Protein AF-A0A388Q3F3-F1 (afdb_monomer_lite)

Structure (mmCIF, N/CA/C/O backbone):
data_AF-A0A388Q3F3-F1
#
_entry.id   AF-A0A388Q3F3-F1
#
loop_
_atom_site.group_PDB
_atom_site.id
_atom_site.type_symbol
_atom_site.label_atom_id
_atom_site.label_alt_id
_atom_site.label_comp_id
_atom_site.label_asym_id
_atom_site.label_entity_id
_atom_site.label_seq_id
_atom_site.pdbx_PDB_ins_code
_atom_site.Cartn_x
_atom_site.Cartn_y
_atom_site.Cartn_z
_atom_site.occupancy
_atom_site.B_iso_or_equiv
_atom_site.auth_seq_id
_atom_site.auth_comp_id
_atom_site.auth_asym_id
_atom_site.auth_atom_id
_atom_site.pdbx_PDB_model_num
ATOM 1 N N . MET A 1 1 ? -25.292 4.909 73.806 1.00 46.09 1 MET A N 1
ATOM 2 C CA . MET A 1 1 ? -26.239 4.605 72.714 1.00 46.09 1 MET A CA 1
ATOM 3 C C . MET A 1 1 ? -25.418 4.242 71.486 1.00 46.09 1 MET A C 1
ATOM 5 O O . MET A 1 1 ? -24.763 5.133 70.959 1.00 46.09 1 MET A O 1
ATOM 9 N N . PRO A 1 2 ? -25.320 2.958 71.107 1.00 48.94 2 PRO A N 1
ATOM 10 C CA . PRO A 1 2 ? -24.508 2.532 69.977 1.00 48.94 2 PRO A CA 1
ATOM 11 C C . PRO A 1 2 ? -25.347 2.644 68.702 1.00 48.94 2 PRO A C 1
ATOM 13 O O . PRO A 1 2 ? -25.884 1.661 68.211 1.00 48.94 2 PRO A O 1
ATOM 16 N N . ASN A 1 3 ? -25.489 3.861 68.183 1.00 54.25 3 ASN A N 1
ATOM 17 C CA . ASN A 1 3 ? -26.138 4.094 66.893 1.00 54.25 3 ASN A CA 1
ATOM 18 C C . ASN A 1 3 ? -25.056 4.180 65.814 1.00 54.25 3 ASN A C 1
ATOM 20 O O . ASN A 1 3 ? -24.908 5.192 65.136 1.00 54.25 3 ASN A O 1
ATOM 24 N N . GLY A 1 4 ? -24.250 3.124 65.709 1.00 57.78 4 GLY A N 1
ATOM 25 C CA . GLY A 1 4 ? -23.440 2.890 64.524 1.00 57.78 4 GLY A CA 1
ATOM 26 C C . GLY A 1 4 ? -24.356 2.288 63.472 1.00 57.78 4 GLY A C 1
ATOM 27 O O . GLY A 1 4 ? -24.426 1.069 63.358 1.00 57.78 4 GLY A O 1
ATOM 28 N N . CYS A 1 5 ? -25.128 3.129 62.782 1.00 56.66 5 CYS A N 1
ATOM 29 C CA . CYS A 1 5 ? -25.813 2.715 61.564 1.00 56.66 5 CYS A CA 1
ATOM 30 C C . CYS A 1 5 ? -24.736 2.344 60.544 1.00 56.66 5 CYS A C 1
ATOM 32 O O . CYS A 1 5 ? -24.250 3.210 59.817 1.00 56.66 5 CYS A O 1
ATOM 34 N N . ASP A 1 6 ? -24.325 1.079 60.527 1.00 61.09 6 ASP A N 1
ATOM 35 C CA . ASP A 1 6 ? -23.440 0.589 59.482 1.00 61.09 6 ASP A CA 1
ATOM 36 C C . ASP A 1 6 ? -24.232 0.607 58.177 1.00 61.09 6 ASP A C 1
ATOM 38 O O . ASP A 1 6 ? -25.293 -0.006 58.039 1.00 61.09 6 ASP A O 1
ATOM 42 N N . SER A 1 7 ? -23.767 1.427 57.245 1.00 74.12 7 SER A N 1
ATOM 43 C CA . SER A 1 7 ? -24.438 1.615 55.968 1.00 74.12 7 SER A CA 1
ATOM 44 C C . SER A 1 7 ? -24.140 0.411 55.083 1.00 74.12 7 SER A C 1
ATOM 46 O O . SER A 1 7 ? -22.980 0.069 54.864 1.00 74.12 7 SER A O 1
ATOM 48 N N . ILE A 1 8 ? -25.180 -0.230 54.553 1.00 75.75 8 ILE A N 1
ATOM 49 C CA . ILE A 1 8 ? -25.019 -1.290 53.556 1.00 75.75 8 ILE A CA 1
ATOM 50 C C . ILE A 1 8 ? -24.973 -0.637 52.175 1.00 75.75 8 ILE A C 1
ATOM 52 O O . ILE A 1 8 ? -25.962 -0.074 51.707 1.00 75.75 8 ILE A O 1
ATOM 56 N N . SER A 1 9 ? -23.819 -0.742 51.519 1.00 67.94 9 SER A N 1
ATOM 57 C CA . SER A 1 9 ? -23.626 -0.328 50.128 1.00 67.94 9 SER A CA 1
ATOM 58 C C . SER A 1 9 ? -23.767 -1.539 49.210 1.00 67.94 9 SER A C 1
ATOM 60 O O . SER A 1 9 ? -22.953 -2.458 49.265 1.00 67.94 9 SER A O 1
ATOM 62 N N . VAL A 1 10 ? -24.788 -1.541 48.351 1.00 76.31 10 VAL A N 1
ATOM 63 C CA . VAL A 1 10 ? -24.971 -2.563 47.308 1.00 76.31 10 VAL A CA 1
ATOM 64 C C . VAL A 1 10 ? -24.495 -1.990 45.976 1.00 76.31 10 VAL A C 1
ATOM 66 O O . VAL A 1 10 ? -25.071 -1.028 45.472 1.00 76.31 10 VAL A O 1
ATOM 69 N N . ILE A 1 11 ? -23.441 -2.578 45.404 1.00 72.50 11 ILE A N 1
ATOM 70 C CA . ILE A 1 11 ? -22.887 -2.187 44.102 1.00 72.50 11 ILE A CA 1
ATOM 71 C C . ILE A 1 11 ? -23.295 -3.235 43.068 1.00 72.50 11 ILE A C 1
ATOM 73 O O . ILE A 1 11 ? -22.849 -4.378 43.127 1.00 72.50 11 ILE A O 1
ATOM 77 N N . ASN A 1 12 ? -24.107 -2.828 42.093 1.00 65.38 12 ASN A N 1
ATOM 78 C CA . ASN A 1 12 ? -24.380 -3.625 40.900 1.00 65.38 12 ASN A CA 1
ATOM 79 C C . ASN A 1 12 ? -23.406 -3.194 39.797 1.00 65.38 12 ASN A C 1
ATOM 81 O O . ASN A 1 12 ? -23.622 -2.184 39.131 1.00 65.38 12 ASN A O 1
ATOM 85 N N . LEU A 1 13 ? -22.308 -3.936 39.646 1.00 65.25 13 LEU A N 1
ATOM 86 C CA . LEU A 1 13 ? -21.263 -3.672 38.658 1.00 65.25 13 LEU A CA 1
ATOM 87 C C . LEU A 1 13 ? -21.451 -4.574 37.434 1.00 65.25 13 LEU A C 1
ATOM 89 O O . LEU A 1 13 ? -21.520 -5.792 37.569 1.00 65.25 13 LEU A O 1
ATOM 93 N N . THR A 1 14 ? -21.479 -3.981 36.242 1.00 64.75 14 THR A N 1
ATOM 94 C CA . THR A 1 14 ? -21.402 -4.713 34.968 1.00 64.75 14 THR A CA 1
ATOM 95 C C . THR A 1 14 ? -20.091 -4.346 34.283 1.00 64.75 14 THR A C 1
ATOM 97 O O . THR A 1 14 ? -19.819 -3.166 34.077 1.00 64.75 14 THR A O 1
ATOM 100 N N . LEU A 1 15 ? -19.271 -5.348 33.959 1.00 60.62 15 LEU A N 1
ATOM 101 C CA . LEU A 1 15 ? -18.006 -5.173 33.245 1.00 60.62 15 LEU A CA 1
ATOM 102 C C . LEU A 1 15 ? -18.169 -5.682 31.814 1.00 60.62 15 LEU A C 1
ATOM 104 O O . LEU A 1 15 ? -18.371 -6.875 31.598 1.00 60.62 15 LEU A O 1
ATOM 108 N N . ASN A 1 16 ? -18.057 -4.776 30.848 1.00 66.88 16 ASN A N 1
ATOM 109 C CA . ASN A 1 16 ? -18.005 -5.126 29.434 1.00 66.88 16 ASN A CA 1
ATOM 110 C 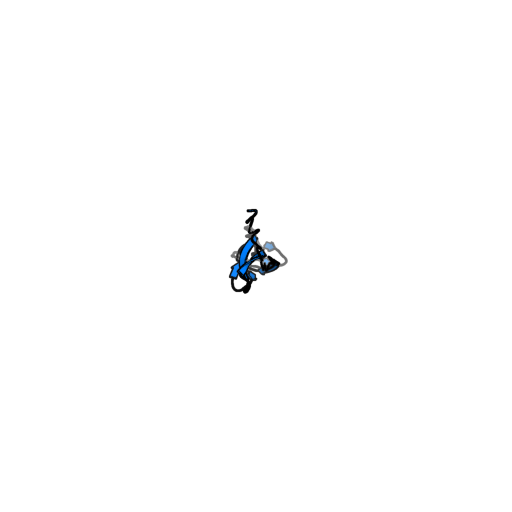C . ASN A 1 16 ? -16.542 -5.412 29.037 1.00 66.88 16 ASN A C 1
ATOM 112 O O . ASN A 1 16 ? -15.608 -4.830 29.590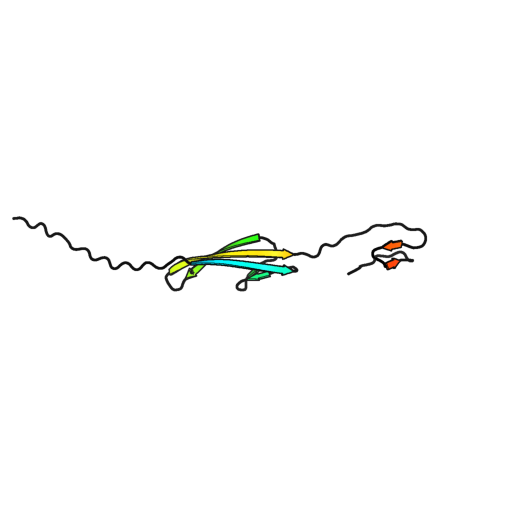 1.00 66.88 16 ASN A O 1
ATOM 116 N N . SER A 1 17 ? -16.323 -6.360 28.123 1.00 63.28 17 SER A N 1
ATOM 117 C CA . SER A 1 17 ? -14.973 -6.769 27.711 1.00 63.28 17 SER A CA 1
ATOM 118 C C . SER A 1 17 ? -14.426 -5.881 26.593 1.00 63.28 17 SER A C 1
ATOM 120 O O . SER A 1 17 ? -15.129 -5.578 25.631 1.00 63.28 17 SER A O 1
ATOM 122 N N . ILE A 1 18 ? -13.142 -5.529 26.687 1.00 63.91 18 ILE A N 1
ATOM 123 C CA . ILE A 1 18 ? -12.381 -4.946 25.576 1.00 63.91 18 ILE A CA 1
ATOM 124 C C . ILE A 1 18 ? -12.120 -6.062 24.562 1.00 63.91 18 ILE A C 1
ATOM 126 O O . ILE A 1 18 ? -11.583 -7.112 24.916 1.00 63.91 18 ILE A O 1
ATOM 130 N N . ILE A 1 19 ? -12.495 -5.840 23.305 1.00 67.44 19 ILE A N 1
ATOM 131 C CA . ILE A 1 19 ? -12.207 -6.767 22.207 1.00 67.44 19 ILE A CA 1
ATOM 132 C C . ILE A 1 19 ? -10.993 -6.233 21.449 1.00 67.44 19 ILE A C 1
ATOM 134 O O . ILE A 1 19 ? -10.937 -5.047 21.127 1.00 67.44 19 ILE A O 1
ATOM 138 N N . SER A 1 20 ? -10.025 -7.105 21.162 1.00 72.31 20 SER A N 1
ATOM 139 C CA . SER A 1 20 ? -8.949 -6.813 20.216 1.00 72.31 20 SER A CA 1
ATOM 140 C C . SER A 1 20 ? -9.081 -7.715 18.997 1.00 72.31 20 SER A C 1
ATOM 142 O O . SER A 1 20 ? -9.248 -8.928 19.137 1.00 72.31 20 SER A O 1
ATOM 144 N N . ALA A 1 21 ? -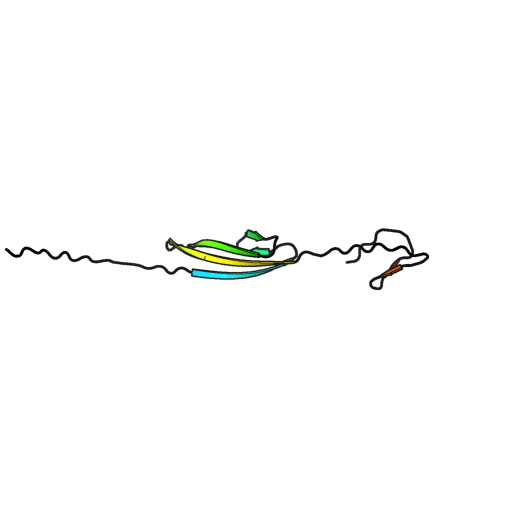9.024 -7.123 17.806 1.00 77.81 21 ALA A N 1
ATOM 145 C CA . ALA A 1 21 ? -9.094 -7.845 16.543 1.00 77.81 21 ALA A CA 1
ATOM 146 C C . ALA A 1 21 ? -7.907 -7.478 15.649 1.00 77.81 21 ALA A C 1
ATOM 148 O O . ALA A 1 21 ? -7.487 -6.324 15.603 1.00 77.81 21 ALA A O 1
ATOM 149 N N . ASN A 1 22 ? -7.378 -8.471 14.933 1.00 83.00 22 ASN A N 1
ATOM 150 C CA . ASN A 1 22 ? -6.256 -8.300 14.016 1.00 83.00 22 ASN A CA 1
ATOM 151 C C . ASN A 1 22 ? -6.689 -8.680 12.600 1.00 83.00 22 ASN A C 1
ATOM 153 O O . ASN A 1 22 ? -7.192 -9.782 12.382 1.00 83.00 22 ASN A O 1
ATOM 157 N N . PHE A 1 23 ? -6.447 -7.788 11.644 1.00 85.94 23 PHE A N 1
ATOM 158 C CA . PHE A 1 23 ? -6.738 -7.997 10.229 1.00 85.94 23 PHE A CA 1
ATOM 159 C C . PHE A 1 23 ? -5.451 -7.894 9.427 1.00 85.94 23 PHE A C 1
ATOM 161 O O . PHE A 1 23 ? -4.739 -6.903 9.525 1.00 85.94 23 PHE A O 1
ATOM 168 N N . ASN A 1 24 ? -5.156 -8.912 8.622 1.00 89.44 24 ASN A N 1
ATOM 169 C CA . ASN A 1 24 ? -4.018 -8.907 7.709 1.00 89.44 24 ASN A CA 1
ATOM 170 C C . ASN A 1 24 ? -4.560 -8.880 6.283 1.00 89.44 24 ASN A C 1
ATOM 172 O O . ASN A 1 24 ? -5.347 -9.756 5.919 1.00 89.44 24 ASN A O 1
ATOM 176 N N . GLN A 1 25 ? -4.161 -7.890 5.488 1.00 89.56 25 GLN A N 1
ATOM 177 C CA . GLN A 1 25 ? -4.590 -7.784 4.097 1.00 89.56 25 GLN A CA 1
ATOM 178 C C . GLN A 1 25 ? -3.408 -7.449 3.191 1.00 89.56 25 GLN A C 1
ATOM 180 O O . GLN A 1 25 ? -2.527 -6.669 3.550 1.00 89.56 25 GLN A O 1
ATOM 185 N N . THR A 1 26 ? -3.394 -8.051 2.004 1.00 91.69 26 THR A N 1
ATOM 186 C CA . THR A 1 26 ? -2.361 -7.841 0.989 1.00 91.69 26 THR A CA 1
ATOM 187 C C . THR A 1 26 ? -3.007 -7.454 -0.331 1.00 91.69 26 THR A C 1
ATOM 189 O O . THR A 1 26 ? -4.037 -8.020 -0.695 1.00 91.69 26 THR A O 1
ATOM 192 N N . GLY A 1 27 ? -2.405 -6.506 -1.047 1.00 90.38 27 GLY A N 1
ATOM 193 C CA . GLY A 1 27 ? -2.926 -6.017 -2.322 1.00 90.38 27 GLY A CA 1
ATOM 194 C C . GLY A 1 27 ? -1.866 -5.352 -3.189 1.00 90.38 27 GLY A C 1
ATOM 195 O O . GLY A 1 27 ? -0.738 -5.110 -2.750 1.00 90.38 27 GLY A O 1
ATOM 196 N N . CYS A 1 28 ? -2.244 -5.085 -4.437 1.00 90.88 28 CYS A N 1
ATOM 197 C CA . CYS A 1 28 ? -1.443 -4.333 -5.397 1.00 90.88 28 CYS A CA 1
ATOM 198 C C . CYS A 1 28 ? -1.948 -2.894 -5.445 1.00 90.88 28 CYS A C 1
ATOM 200 O O . CYS A 1 28 ? -3.153 -2.676 -5.558 1.00 90.88 28 CYS A O 1
ATOM 202 N N . ASP A 1 29 ? -1.027 -1.937 -5.338 1.00 90.19 29 ASP A N 1
ATOM 203 C CA . ASP A 1 29 ? -1.257 -0.484 -5.265 1.00 90.19 29 ASP A CA 1
ATOM 204 C C . ASP A 1 29 ? -2.060 0.019 -4.055 1.00 90.19 29 ASP A C 1
ATOM 206 O O . ASP A 1 29 ? -1.756 1.086 -3.521 1.00 90.19 29 ASP A O 1
ATOM 210 N N . SER A 1 30 ? -3.054 -0.735 -3.582 1.00 91.62 30 SER A N 1
ATOM 211 C CA .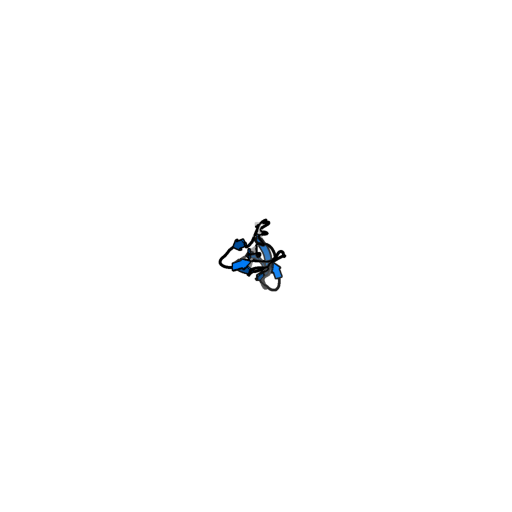 SER A 1 30 ? -3.797 -0.438 -2.360 1.00 91.62 30 SER A CA 1
ATOM 212 C C . SER A 1 30 ? -4.476 -1.672 -1.759 1.00 91.62 30 SER A C 1
ATOM 214 O O . SER A 1 30 ? -4.629 -2.710 -2.406 1.00 91.62 30 SER A O 1
ATOM 216 N N . VAL A 1 31 ? -4.902 -1.541 -0.504 1.00 92.31 31 VAL A N 1
ATOM 217 C CA . VAL A 1 31 ? -5.756 -2.493 0.217 1.00 92.31 31 VAL A CA 1
ATOM 218 C C . VAL A 1 31 ? -6.908 -1.741 0.888 1.00 92.31 31 VAL A C 1
ATOM 220 O O . VAL A 1 31 ? -6.734 -0.598 1.311 1.00 92.31 31 VAL A O 1
ATOM 223 N N . ILE A 1 32 ? -8.094 -2.353 0.971 1.00 90.50 32 ILE A N 1
ATOM 224 C CA . ILE A 1 32 ? -9.290 -1.734 1.564 1.00 90.50 32 ILE A CA 1
ATOM 225 C C . ILE A 1 32 ? -9.764 -2.579 2.743 1.00 90.50 32 ILE A C 1
ATOM 227 O O . ILE A 1 32 ? -10.227 -3.711 2.572 1.00 90.50 32 ILE A O 1
ATOM 231 N N . VAL A 1 33 ? -9.714 -1.990 3.937 1.00 86.12 33 VAL A N 1
ATOM 232 C CA . VAL A 1 33 ? -10.164 -2.615 5.185 1.00 86.12 33 VAL A CA 1
ATOM 233 C C . VAL A 1 33 ? -11.168 -1.677 5.853 1.00 86.12 33 VAL A C 1
ATOM 235 O O . VAL A 1 33 ? -10.895 -0.495 6.027 1.00 86.12 33 VAL A O 1
ATOM 238 N N . PHE A 1 34 ? -12.364 -2.186 6.165 1.00 84.75 34 PHE A N 1
ATOM 239 C CA . PHE A 1 34 ? -13.477 -1.417 6.756 1.00 84.75 34 PHE A CA 1
ATOM 240 C C . PHE A 1 34 ? -13.870 -0.137 5.999 1.00 84.75 34 PHE A C 1
ATOM 242 O O . PHE A 1 34 ? -14.296 0.845 6.596 1.00 84.75 34 PHE A O 1
ATOM 249 N N . GLY A 1 35 ? -13.739 -0.144 4.670 1.00 85.81 35 GLY A N 1
ATOM 250 C CA . GLY A 1 35 ? -14.025 1.027 3.835 1.00 85.81 35 GLY A CA 1
ATOM 251 C C . GLY A 1 35 ? -12.900 2.065 3.809 1.00 85.81 35 GLY A C 1
ATOM 252 O O . GLY A 1 35 ? -12.980 3.016 3.035 1.00 85.81 35 GLY A O 1
ATOM 253 N N . GLN A 1 36 ? -11.826 1.858 4.576 1.00 88.25 36 GLN A N 1
ATOM 254 C CA . GLN A 1 36 ? -10.636 2.693 4.541 1.00 88.25 36 GLN A CA 1
ATOM 255 C C . GLN A 1 36 ? -9.609 2.125 3.561 1.00 88.25 36 GLN A C 1
ATOM 257 O O . GLN A 1 36 ? -9.352 0.922 3.537 1.00 88.25 36 GLN A O 1
ATOM 262 N N . THR A 1 37 ? -9.042 2.999 2.727 1.00 94.12 37 THR A N 1
ATOM 263 C CA . THR A 1 37 ? -8.043 2.626 1.716 1.00 94.12 37 THR A CA 1
ATOM 264 C C . THR A 1 37 ? -6.640 2.907 2.235 1.00 94.12 37 THR A C 1
ATOM 266 O O . THR A 1 37 ? -6.339 4.036 2.622 1.00 94.12 37 THR A O 1
ATOM 269 N N . TYR A 1 38 ? -5.777 1.898 2.189 1.00 92.50 38 TYR A N 1
ATOM 270 C CA . TYR A 1 38 ? -4.365 1.993 2.537 1.00 92.50 38 TYR A CA 1
ATOM 271 C C . TYR A 1 38 ? -3.535 1.808 1.271 1.00 92.50 38 TYR A C 1
ATOM 273 O O . TYR A 1 38 ? -3.644 0.790 0.591 1.00 92.50 38 TYR A O 1
ATOM 281 N N . THR A 1 39 ? -2.712 2.800 0.950 1.00 94.44 39 THR A N 1
ATOM 282 C CA . THR A 1 39 ? -1.814 2.791 -0.218 1.00 94.44 39 THR A CA 1
ATOM 283 C C . THR A 1 39 ? -0.367 2.494 0.154 1.00 94.44 39 THR A C 1
ATOM 285 O O . THR A 1 39 ? 0.482 2.405 -0.720 1.00 94.44 39 THR A O 1
ATOM 288 N N . LEU A 1 40 ? -0.074 2.353 1.446 1.00 93.00 40 LEU A N 1
ATOM 289 C CA . LEU A 1 40 ? 1.250 2.036 1.960 1.00 93.00 40 LEU A CA 1
ATOM 290 C C . LEU A 1 40 ? 1.166 0.803 2.852 1.00 93.00 40 LEU A C 1
ATOM 292 O O . LEU A 1 40 ? 0.173 0.582 3.546 1.00 93.00 40 LEU A O 1
ATOM 296 N N . SER A 1 41 ? 2.237 0.014 2.834 1.00 94.56 41 SER A N 1
ATOM 297 C CA . SER A 1 41 ? 2.403 -1.078 3.786 1.00 94.56 41 SER A CA 1
ATOM 298 C C . SER A 1 41 ? 2.608 -0.526 5.196 1.00 94.56 41 SER A C 1
ATOM 300 O O . SER A 1 41 ? 3.386 0.411 5.388 1.00 94.56 41 SER A O 1
ATOM 302 N N . GLY A 1 42 ? 1.961 -1.127 6.189 1.00 92.94 42 GLY A N 1
ATOM 303 C CA . GLY A 1 42 ? 2.101 -0.720 7.581 1.00 92.94 42 GLY A CA 1
ATOM 304 C C . GLY A 1 42 ? 1.105 -1.386 8.521 1.00 92.94 42 GLY A C 1
ATOM 305 O O . GLY A 1 42 ? 0.192 -2.097 8.100 1.00 92.94 42 GLY A O 1
ATOM 306 N N . THR A 1 43 ? 1.292 -1.122 9.812 1.00 92.88 43 THR A N 1
ATOM 307 C CA . THR A 1 43 ? 0.355 -1.501 10.871 1.00 92.88 43 THR A CA 1
ATOM 308 C C . THR A 1 43 ? -0.397 -0.259 11.335 1.00 92.88 43 THR A C 1
ATOM 310 O O . THR A 1 43 ? 0.213 0.716 11.770 1.00 92.88 43 THR A O 1
ATOM 313 N N . TYR A 1 44 ? -1.720 -0.308 11.255 1.00 89.69 44 TYR A N 1
ATOM 314 C CA . TYR A 1 44 ? -2.634 0.764 11.627 1.00 89.69 44 TYR A CA 1
ATOM 315 C C . TYR A 1 44 ? -3.471 0.301 12.814 1.00 89.69 44 TYR A C 1
ATOM 317 O O . TYR A 1 44 ? -4.034 -0.790 12.780 1.00 89.69 44 TYR A O 1
ATOM 325 N N . ILE A 1 45 ? -3.531 1.110 13.867 1.00 87.69 45 ILE A N 1
ATOM 326 C CA . ILE A 1 45 ? -4.306 0.811 15.072 1.00 87.69 45 ILE A CA 1
ATOM 327 C C . ILE A 1 45 ? -5.415 1.845 15.174 1.00 87.69 45 ILE A C 1
ATOM 329 O O . ILE A 1 45 ? -5.140 3.042 15.111 1.00 87.69 45 ILE A O 1
ATOM 333 N N . ASP A 1 46 ? -6.642 1.370 15.339 1.00 78.44 46 ASP A N 1
ATOM 334 C CA . ASP A 1 46 ? -7.816 2.209 15.535 1.00 78.44 46 ASP A CA 1
ATOM 335 C C . ASP A 1 46 ? -8.646 1.702 16.717 1.00 78.44 46 ASP A C 1
ATOM 337 O O . ASP A 1 46 ? -8.583 0.528 17.099 1.00 78.44 46 ASP A O 1
ATOM 341 N N . THR A 1 47 ? -9.419 2.598 17.313 1.00 77.94 47 THR A N 1
ATOM 342 C CA . THR A 1 47 ? -10.310 2.306 18.430 1.00 77.94 47 THR A CA 1
ATOM 343 C C . THR A 1 47 ? -11.752 2.451 17.980 1.00 77.94 47 THR A C 1
ATOM 345 O O . THR A 1 47 ? -12.199 3.546 17.650 1.00 77.94 47 THR A O 1
ATOM 348 N N . PHE A 1 48 ? -12.501 1.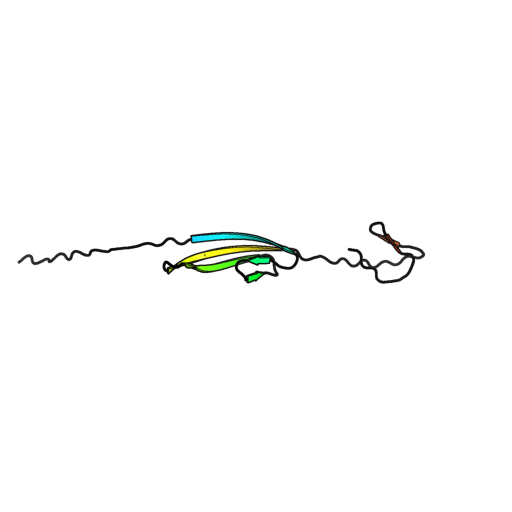354 18.014 1.00 70.62 48 PHE A N 1
ATOM 349 C CA . PHE A 1 48 ? -13.935 1.361 17.754 1.00 70.62 48 PHE A CA 1
ATOM 350 C C . PHE A 1 48 ? -14.685 1.235 19.073 1.00 70.62 48 PHE A C 1
ATOM 352 O O . PHE A 1 48 ? -14.545 0.234 19.778 1.00 70.62 48 PHE A O 1
ATOM 359 N N . THR A 1 49 ? -15.518 2.212 19.412 1.00 67.19 49 THR A N 1
ATOM 360 C CA . THR A 1 49 ? -16.400 2.095 20.576 1.00 67.19 49 THR A CA 1
ATOM 361 C C . THR A 1 49 ? -17.476 1.053 20.277 1.00 67.19 49 THR A C 1
ATOM 363 O O . THR A 1 49 ? -18.276 1.208 19.353 1.00 67.19 49 THR A O 1
ATOM 366 N N . SER A 1 50 ? -17.478 -0.051 21.030 1.00 64.00 50 SER A N 1
ATOM 367 C CA . SER A 1 50 ? -18.510 -1.080 20.882 1.00 64.00 50 SER A CA 1
ATOM 368 C C . SER A 1 50 ? -19.870 -0.561 21.362 1.00 64.00 50 SER A C 1
ATOM 370 O O . SER A 1 50 ? -19.950 0.374 22.158 1.00 64.00 50 SER A O 1
ATOM 372 N N . VAL A 1 51 ? -20.958 -1.219 20.945 1.00 62.97 51 VAL A N 1
ATOM 373 C CA . VAL A 1 51 ? -22.337 -0.882 21.364 1.00 62.97 51 VAL A CA 1
ATOM 374 C C . VAL A 1 51 ? -22.503 -0.895 22.899 1.00 62.97 51 VAL A C 1
ATOM 376 O O . VAL A 1 51 ? -23.393 -0.238 23.429 1.00 62.97 51 VAL A O 1
ATOM 379 N N . GLY A 1 52 ? -21.623 -1.598 23.625 1.00 64.75 52 GLY A N 1
ATOM 380 C CA . GLY A 1 52 ? -21.587 -1.644 25.091 1.00 64.75 52 GLY A CA 1
ATOM 381 C C . GLY A 1 52 ? -20.743 -0.555 25.770 1.00 64.75 52 GLY A C 1
ATOM 382 O O . GLY A 1 52 ? -20.571 -0.613 26.984 1.00 64.75 52 GLY A O 1
ATOM 383 N N . GLY A 1 53 ? -20.173 0.403 25.033 1.00 63.34 53 GLY A N 1
ATOM 384 C CA . GLY A 1 53 ? -19.372 1.499 25.600 1.00 63.34 53 GLY A CA 1
ATOM 385 C C . GLY A 1 53 ? -17.955 1.117 26.043 1.00 63.34 53 GLY A C 1
ATOM 386 O O . GLY A 1 53 ? -17.239 1.963 26.567 1.00 63.34 53 GLY A O 1
ATOM 387 N N . CYS A 1 54 ? -17.528 -0.131 25.825 1.00 66.31 54 CYS A N 1
ATOM 388 C CA . CYS A 1 54 ? -16.112 -0.486 25.889 1.00 66.31 54 CYS A CA 1
ATOM 389 C C . CYS A 1 54 ? -15.458 -0.240 24.533 1.00 66.31 54 CYS A C 1
ATOM 391 O O . CYS A 1 54 ? -15.949 -0.733 23.511 1.00 66.31 54 CYS A O 1
ATOM 393 N N . ASP A 1 55 ? -14.351 0.496 24.538 1.00 67.50 55 ASP A N 1
ATOM 394 C CA . ASP A 1 55 ? -13.532 0.708 23.352 1.00 67.50 55 ASP A CA 1
ATO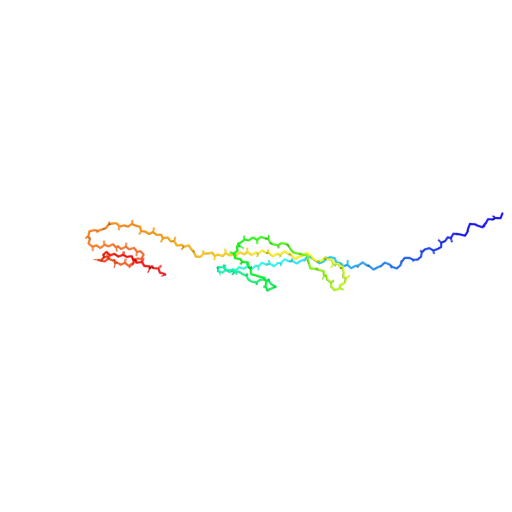M 395 C C . ASP A 1 55 ? -12.845 -0.605 22.964 1.00 67.50 55 ASP A C 1
ATOM 397 O O . ASP A 1 55 ? -12.275 -1.305 23.800 1.00 67.50 55 ASP A O 1
ATOM 401 N N . SER A 1 56 ? -12.948 -0.972 21.693 1.00 74.88 56 SER A N 1
ATOM 402 C CA . SER A 1 56 ? -12.281 -2.123 21.091 1.00 74.88 56 SER A CA 1
ATOM 403 C C . SER A 1 56 ? -11.107 -1.642 20.251 1.00 74.88 56 SER A C 1
ATOM 405 O O . SER A 1 56 ? -11.211 -0.621 19.577 1.00 74.88 56 SER A O 1
ATOM 407 N N . ILE A 1 57 ? -9.982 -2.353 20.306 1.00 80.62 57 ILE A N 1
ATOM 408 C CA . ILE A 1 57 ? -8.768 -1.997 19.561 1.00 80.62 57 ILE A CA 1
ATOM 409 C C . ILE A 1 57 ? -8.688 -2.887 18.325 1.00 80.62 57 ILE A C 1
ATOM 411 O O . ILE A 1 57 ? -8.589 -4.113 18.431 1.00 80.62 57 ILE A O 1
ATOM 415 N N . VAL A 1 58 ? -8.701 -2.276 17.149 1.00 84.31 58 VAL A N 1
ATOM 416 C CA . VAL A 1 58 ? -8.531 -2.964 15.873 1.00 84.31 58 VAL A CA 1
ATOM 417 C C . VAL A 1 58 ? -7.143 -2.663 15.337 1.00 84.31 58 VAL A C 1
ATOM 419 O O . VAL A 1 58 ? -6.772 -1.509 15.150 1.00 84.31 58 VAL A O 1
ATOM 422 N N . THR A 1 59 ? -6.394 -3.721 15.056 1.00 87.62 59 THR A N 1
ATOM 423 C CA . THR A 1 59 ? -5.090 -3.644 14.402 1.00 87.62 59 THR A CA 1
ATOM 424 C C . THR A 1 59 ? -5.229 -4.140 12.967 1.00 87.62 59 THR A C 1
ATOM 426 O O . THR A 1 59 ? -5.650 -5.273 12.727 1.00 87.62 59 THR A O 1
ATOM 429 N N . VAL A 1 60 ? -4.856 -3.308 12.002 1.00 89.75 60 VAL A N 1
ATOM 430 C CA . VAL A 1 60 ? -4.827 -3.625 10.572 1.00 89.75 60 VAL A CA 1
ATOM 431 C C . VAL A 1 60 ? -3.378 -3.666 10.106 1.00 89.75 60 VAL A C 1
ATOM 433 O O . VAL A 1 60 ? -2.689 -2.654 10.123 1.00 89.75 60 VAL A O 1
ATOM 436 N N . ASN A 1 61 ? -2.917 -4.824 9.647 1.00 91.25 61 ASN A N 1
ATOM 437 C CA . ASN A 1 61 ? -1.644 -4.981 8.955 1.00 91.25 61 ASN A CA 1
ATOM 438 C C . ASN A 1 61 ? -1.906 -4.990 7.447 1.00 91.25 61 ASN A C 1
ATOM 440 O O . ASN A 1 61 ? -2.392 -5.978 6.887 1.00 91.25 61 ASN A O 1
ATOM 444 N N . ALA A 1 62 ? -1.597 -3.873 6.800 1.00 91.81 62 ALA A N 1
ATOM 445 C CA . ALA A 1 62 ? -1.667 -3.713 5.358 1.00 91.81 62 ALA A CA 1
ATOM 446 C C . ALA A 1 62 ? -0.304 -4.031 4.736 1.00 91.81 62 ALA A C 1
ATOM 448 O O . ALA A 1 62 ? 0.712 -3.455 5.123 1.00 91.81 62 ALA A O 1
ATOM 449 N N . LEU A 1 63 ? -0.287 -4.912 3.741 1.00 93.31 63 LEU A N 1
ATOM 450 C CA . LEU A 1 63 ? 0.864 -5.149 2.874 1.00 93.31 63 LEU A CA 1
ATOM 451 C C . LEU A 1 63 ? 0.500 -4.720 1.449 1.00 93.31 63 LEU A C 1
ATOM 453 O O . LEU A 1 63 ? -0.223 -5.418 0.740 1.00 93.31 63 LEU A O 1
ATOM 457 N N . VAL A 1 64 ? 0.987 -3.555 1.042 1.00 92.94 64 VAL A N 1
ATOM 458 C CA . VAL A 1 64 ? 0.781 -2.983 -0.289 1.00 92.94 64 VAL A CA 1
ATOM 459 C C . VAL A 1 64 ? 2.034 -3.190 -1.127 1.00 92.94 64 VAL A C 1
ATOM 461 O O . VAL A 1 64 ? 3.107 -2.673 -0.803 1.00 92.94 64 VAL A O 1
ATOM 464 N N . ASN A 1 65 ? 1.879 -3.939 -2.215 1.00 89.88 65 ASN A N 1
ATOM 465 C CA . ASN A 1 65 ? 2.924 -4.160 -3.203 1.00 89.88 65 ASN A CA 1
ATOM 466 C C . ASN A 1 65 ? 2.754 -3.164 -4.350 1.00 89.88 65 ASN A C 1
ATOM 468 O O . ASN A 1 65 ? 1.701 -3.131 -4.989 1.00 89.88 65 ASN A O 1
ATOM 472 N N . HIS A 1 66 ? 3.797 -2.388 -4.632 1.00 84.12 66 HIS A N 1
ATOM 473 C CA . HIS A 1 66 ? 3.833 -1.514 -5.801 1.00 84.12 66 HIS A CA 1
ATOM 474 C C . HIS A 1 66 ? 4.588 -2.186 -6.949 1.00 84.12 66 HIS A C 1
ATOM 476 O O . HIS A 1 66 ? 5.613 -2.833 -6.699 1.00 84.12 66 HIS A O 1
ATOM 482 N N . PRO A 1 67 ? 4.128 -2.026 -8.202 1.00 79.19 67 PRO A N 1
ATOM 483 C CA . PRO A 1 67 ? 4.902 -2.452 -9.353 1.00 79.19 67 PRO A CA 1
ATOM 484 C C . PRO A 1 67 ? 6.227 -1.685 -9.374 1.00 79.19 67 PRO A C 1
ATOM 486 O O . PRO A 1 67 ? 6.263 -0.461 -9.241 1.00 79.19 67 PRO A O 1
ATOM 489 N N . SER A 1 68 ? 7.334 -2.405 -9.530 1.00 79.69 68 SER A N 1
ATOM 490 C CA . SER A 1 68 ? 8.638 -1.791 -9.746 1.00 79.69 68 SER A CA 1
ATOM 491 C C . SER A 1 68 ? 8.865 -1.592 -11.242 1.00 79.69 68 SER A C 1
ATOM 493 O O . SER A 1 68 ? 8.622 -2.485 -12.052 1.00 79.69 68 SER A O 1
ATOM 495 N N . VAL A 1 69 ? 9.338 -0.405 -11.619 1.00 82.94 69 VAL A N 1
ATOM 496 C CA . VAL A 1 69 ? 9.740 -0.104 -12.997 1.00 82.94 69 VAL A CA 1
ATOM 497 C C . VAL A 1 69 ? 11.261 -0.084 -13.058 1.00 82.94 69 VAL A C 1
ATOM 499 O O . VAL A 1 69 ? 11.905 0.702 -12.365 1.00 82.94 69 VAL A O 1
ATOM 502 N N . ALA A 1 70 ? 11.839 -0.939 -13.899 1.00 85.25 70 ALA A N 1
ATOM 503 C CA . ALA A 1 70 ? 13.266 -0.938 -14.196 1.00 85.25 70 ALA A CA 1
ATOM 504 C C . ALA A 1 70 ? 13.507 -0.291 -15.564 1.00 85.25 70 ALA A C 1
ATOM 506 O O . ALA A 1 70 ? 12.866 -0.650 -16.549 1.00 85.25 70 ALA A O 1
ATOM 507 N N . THR A 1 71 ? 14.443 0.658 -15.632 1.00 91.00 71 THR A N 1
ATOM 508 C CA . THR A 1 71 ? 14.860 1.277 -16.900 1.00 91.00 71 THR A CA 1
ATOM 509 C C . THR A 1 71 ? 16.210 0.713 -17.319 1.00 91.00 71 THR A C 1
ATOM 511 O O . THR A 1 71 ? 17.168 0.767 -16.549 1.00 91.00 71 THR A O 1
ATOM 514 N N . ILE A 1 72 ? 16.296 0.194 -18.544 1.00 90.69 72 ILE A N 1
ATOM 515 C CA . ILE A 1 72 ? 17.536 -0.323 -19.131 1.00 90.69 72 ILE A CA 1
ATOM 516 C C . ILE A 1 72 ? 17.984 0.647 -20.224 1.00 90.69 72 ILE A C 1
ATOM 518 O O . ILE A 1 72 ? 17.298 0.809 -21.229 1.00 90.69 72 ILE A O 1
ATOM 522 N N . ASN A 1 73 ? 19.144 1.281 -20.033 1.00 93.50 73 ASN A N 1
ATOM 523 C CA . ASN A 1 73 ? 19.765 2.148 -21.035 1.00 93.50 73 ASN A CA 1
ATOM 524 C C . ASN A 1 73 ? 20.907 1.387 -21.714 1.00 93.50 73 ASN A C 1
ATOM 526 O O . ASN A 1 73 ? 21.905 1.083 -21.064 1.00 93.50 73 ASN A O 1
ATOM 530 N N . GLN A 1 74 ? 20.767 1.083 -23.006 1.00 92.94 74 GLN A N 1
ATOM 531 C CA . GLN A 1 74 ? 21.762 0.319 -23.759 1.00 92.94 74 GLN A CA 1
ATOM 532 C C . GLN A 1 74 ? 21.997 0.907 -25.152 1.00 92.94 74 GLN A C 1
ATOM 534 O O . GLN A 1 74 ? 21.055 1.251 -25.860 1.00 92.94 74 GLN A O 1
ATOM 539 N N . THR A 1 75 ? 23.263 0.924 -25.568 1.00 95.31 75 THR A N 1
ATOM 540 C CA . THR A 1 75 ? 23.681 1.228 -26.943 1.00 95.31 75 THR A CA 1
ATOM 541 C C . THR A 1 75 ? 24.157 -0.053 -27.623 1.00 95.31 75 THR A C 1
ATOM 543 O O . THR A 1 75 ? 24.986 -0.772 -27.064 1.00 95.31 75 THR A O 1
ATOM 546 N N . ALA A 1 76 ? 23.653 -0.348 -28.820 1.00 93.62 76 ALA A N 1
ATOM 547 C CA . ALA A 1 76 ? 24.052 -1.503 -29.627 1.00 93.62 76 ALA A CA 1
ATOM 548 C C . ALA A 1 76 ? 24.152 -1.109 -31.111 1.00 93.62 76 ALA A C 1
ATOM 550 O O . ALA A 1 76 ? 23.489 -0.169 -31.540 1.00 93.62 76 ALA A O 1
ATOM 551 N N . CYS A 1 77 ? 24.984 -1.807 -31.893 1.00 92.38 77 CYS A N 1
ATOM 552 C CA . CYS A 1 77 ? 25.236 -1.444 -33.295 1.00 92.38 77 CYS A CA 1
ATOM 553 C C . CYS A 1 77 ? 24.164 -1.953 -34.277 1.00 92.38 77 CYS A C 1
ATOM 555 O O . CYS A 1 77 ? 23.816 -1.226 -35.200 1.00 92.38 77 CYS A O 1
ATOM 557 N N . ASN A 1 78 ? 23.638 -3.172 -34.084 1.00 94.38 78 ASN A N 1
ATOM 558 C CA . ASN A 1 78 ? 22.717 -3.811 -35.042 1.00 94.38 78 ASN A CA 1
ATOM 559 C C . ASN A 1 78 ? 21.422 -4.295 -34.382 1.00 94.38 78 ASN A C 1
ATOM 561 O O . ASN A 1 78 ? 20.331 -4.090 -34.905 1.00 94.38 78 ASN A O 1
ATOM 565 N N . ALA A 1 79 ? 21.552 -4.975 -33.245 1.00 95.56 79 ALA A N 1
ATOM 566 C CA . ALA A 1 79 ? 20.423 -5.476 -32.487 1.00 95.56 79 ALA A CA 1
ATOM 567 C C . ALA A 1 79 ? 20.773 -5.549 -31.002 1.00 95.56 79 ALA A C 1
ATOM 569 O O . ALA A 1 79 ? 21.937 -5.737 -30.640 1.00 95.56 79 ALA A O 1
ATOM 570 N N . PHE A 1 80 ? 19.758 -5.440 -30.155 1.00 96.62 80 PHE A N 1
ATOM 571 C CA . PHE A 1 80 ? 19.858 -5.676 -28.723 1.00 96.62 80 PHE A CA 1
ATOM 572 C C . PHE A 1 80 ? 18.799 -6.690 -28.302 1.00 96.62 80 PHE A C 1
ATOM 574 O O . PHE A 1 80 ? 17.624 -6.507 -28.607 1.00 96.62 80 PHE A O 1
ATOM 581 N N . THR A 1 81 ? 19.212 -7.751 -27.608 1.00 95.56 81 THR A N 1
ATOM 582 C CA . THR A 1 81 ? 18.294 -8.766 -27.083 1.00 95.56 81 THR A CA 1
ATOM 583 C C . THR A 1 81 ? 18.248 -8.674 -25.568 1.00 95.56 81 THR A C 1
ATOM 585 O O . THR A 1 81 ? 19.275 -8.824 -24.908 1.00 95.56 81 THR A O 1
ATOM 588 N N . VAL A 1 82 ? 17.056 -8.469 -25.016 1.00 94.44 82 VAL A N 1
ATOM 589 C CA . VAL A 1 82 ? 16.803 -8.471 -23.570 1.00 94.44 82 VAL A CA 1
ATOM 590 C C . VAL A 1 82 ? 15.496 -9.202 -23.289 1.00 94.44 82 VAL A C 1
ATOM 592 O O . VAL A 1 82 ? 14.537 -9.070 -24.047 1.00 94.44 82 VAL A O 1
ATOM 595 N N . ASN A 1 83 ? 15.471 -10.024 -22.232 1.00 92.88 83 ASN A N 1
ATOM 596 C CA . ASN A 1 83 ? 14.304 -10.821 -21.822 1.00 92.88 83 ASN A CA 1
ATOM 597 C C . ASN A 1 83 ? 13.637 -11.596 -22.979 1.00 92.88 83 ASN A C 1
ATOM 599 O O . ASN A 1 83 ? 12.413 -11.635 -23.090 1.00 92.88 83 ASN A O 1
ATOM 603 N N . GLY A 1 84 ? 14.442 -12.166 -23.881 1.00 94.50 84 GLY A N 1
ATOM 604 C CA . GLY A 1 84 ? 13.958 -12.945 -25.025 1.00 94.50 84 GLY A CA 1
ATOM 605 C C . GLY A 1 84 ? 13.436 -12.137 -26.220 1.00 94.50 84 GLY A C 1
ATOM 606 O O . GLY A 1 84 ? 13.117 -12.747 -27.234 1.00 94.50 84 GLY A O 1
ATOM 607 N N . GLN A 1 85 ? 13.395 -10.801 -26.147 1.00 95.19 85 GLN A N 1
ATOM 608 C CA . GLN A 1 85 ? 12.973 -9.929 -27.249 1.00 95.19 85 GLN A CA 1
ATOM 609 C C . GLN A 1 85 ? 14.172 -9.242 -27.902 1.00 95.19 85 GLN A C 1
ATOM 611 O O . GLN A 1 85 ? 15.050 -8.735 -27.203 1.00 95.19 85 GLN A O 1
ATOM 616 N N . THR A 1 86 ? 14.196 -9.203 -29.238 1.00 96.19 86 THR A N 1
ATOM 617 C CA . THR A 1 86 ? 15.262 -8.572 -30.031 1.00 96.19 86 THR A CA 1
ATOM 618 C C . THR A 1 86 ? 14.778 -7.276 -30.673 1.00 96.19 86 THR A C 1
ATOM 620 O O . THR A 1 86 ? 13.813 -7.266 -31.434 1.00 96.19 86 THR A O 1
ATOM 623 N N . TYR A 1 87 ? 15.499 -6.190 -30.411 1.00 96.31 87 TYR A N 1
ATOM 624 C CA . TYR A 1 87 ? 15.245 -4.854 -30.940 1.00 96.31 87 TYR A CA 1
ATOM 625 C C . TYR A 1 87 ? 16.303 -4.505 -31.986 1.00 96.31 87 TYR A C 1
ATOM 627 O O . TYR A 1 87 ? 17.494 -4.548 -31.689 1.00 96.31 87 TYR A O 1
ATOM 635 N N . THR A 1 88 ? 15.878 -4.158 -33.203 1.00 96.94 88 THR A N 1
ATOM 636 C CA . THR A 1 88 ? 16.761 -3.812 -34.339 1.00 96.94 88 THR A CA 1
ATOM 637 C C . THR A 1 88 ? 16.649 -2.347 -34.765 1.00 96.94 88 THR A C 1
ATOM 639 O O . THR A 1 88 ? 17.220 -1.945 -35.774 1.00 96.94 88 THR A O 1
ATOM 642 N N . ALA A 1 89 ? 15.873 -1.553 -34.030 1.00 94.94 89 ALA A N 1
ATOM 643 C CA . ALA A 1 89 ? 15.682 -0.133 -34.270 1.00 94.94 89 ALA A CA 1
ATOM 644 C C . ALA A 1 89 ? 15.832 0.633 -32.954 1.00 94.94 89 ALA A C 1
ATOM 646 O O . ALA A 1 89 ? 15.550 0.109 -31.877 1.00 94.94 89 ALA A O 1
ATOM 647 N N . SER A 1 90 ? 16.288 1.879 -33.049 1.00 95.50 90 SER A N 1
ATOM 648 C CA . SER A 1 90 ? 16.359 2.774 -31.898 1.00 95.50 90 SER A CA 1
ATOM 649 C C . SER A 1 90 ? 14.955 3.179 -31.455 1.00 95.50 90 SER A C 1
ATOM 651 O O . SER A 1 90 ? 14.115 3.529 -32.284 1.00 95.50 90 SER A O 1
ATOM 653 N N . GLY A 1 91 ? 14.714 3.188 -30.146 1.00 93.88 91 GLY A N 1
ATOM 654 C CA . GLY A 1 91 ? 13.436 3.599 -29.578 1.00 93.88 91 GLY A CA 1
ATOM 655 C C . GLY A 1 91 ? 13.336 3.313 -28.085 1.00 93.88 91 GLY A C 1
ATOM 656 O O . GLY A 1 91 ? 14.225 2.699 -27.494 1.00 93.88 91 GLY A O 1
ATOM 657 N N . THR A 1 92 ? 12.231 3.759 -27.490 1.00 93.81 92 THR A N 1
ATOM 658 C CA . THR A 1 92 ? 11.845 3.405 -26.121 1.00 93.81 92 THR A CA 1
ATOM 659 C C . THR A 1 92 ? 10.872 2.238 -26.183 1.00 93.81 92 THR A C 1
ATOM 661 O O . THR A 1 92 ? 9.819 2.347 -26.810 1.00 93.81 92 THR A O 1
ATOM 664 N N . TYR A 1 93 ? 11.211 1.136 -25.518 1.00 92.56 93 TYR A N 1
ATOM 665 C CA . TYR A 1 93 ? 10.399 -0.076 -25.492 1.00 92.56 93 TYR A CA 1
ATOM 666 C C . TYR A 1 93 ? 9.946 -0.378 -24.065 1.00 92.56 93 TYR A C 1
ATOM 668 O O . TYR A 1 93 ? 10.743 -0.308 -23.131 1.00 92.56 93 TYR A O 1
ATOM 676 N N . VAL A 1 94 ? 8.663 -0.710 -23.907 1.00 90.06 94 VAL A N 1
ATOM 677 C CA . VAL A 1 94 ? 8.071 -1.140 -22.635 1.00 90.06 94 VAL A CA 1
ATOM 678 C C . VAL A 1 94 ? 7.767 -2.627 -22.738 1.00 90.06 94 VAL A C 1
ATOM 680 O O . VAL A 1 94 ? 7.089 -3.056 -23.671 1.00 90.06 94 VAL A O 1
ATOM 683 N N . GLN A 1 95 ? 8.273 -3.397 -21.779 1.00 85.44 95 GLN A N 1
ATOM 684 C CA . GLN A 1 95 ? 7.969 -4.814 -21.628 1.00 85.44 95 GLN A CA 1
ATOM 685 C C . GLN A 1 95 ? 7.174 -5.006 -20.334 1.00 85.44 95 GLN A C 1
ATOM 687 O O . GLN A 1 95 ? 7.558 -4.462 -19.298 1.00 85.44 95 GLN A O 1
ATOM 692 N N . ILE A 1 96 ? 6.068 -5.744 -20.431 1.00 81.56 96 ILE A N 1
ATOM 693 C CA . ILE A 1 96 ? 5.204 -6.183 -19.325 1.00 81.56 96 ILE A CA 1
ATOM 694 C C . ILE A 1 96 ? 5.307 -7.693 -19.160 1.00 81.56 96 ILE A C 1
ATOM 696 O O . ILE A 1 96 ? 5.492 -8.374 -20.196 1.00 81.56 96 ILE A O 1
#

pLDDT: mean 82.48, std 12.92, range [46.09, 96.94]

Secondary structure (DSSP, 8-state):
---------------PPPPEEEEEEEEES-EEETTEEE-S-EEEEEEEE-TTS-EEEEEEEEEEEPPP--------SS-EEETTEEE-S-S-----

Radius of gyration: 31.22 Å; chains: 1; bounding box: 52×18×108 Å

Foldseek 3Di:
DPPPPPDDDDDDDDDDDAAEEEAEDEDEQWDADPNDIDRDFDKDWDWDQDPVRHIYIYIYGYHYDYDDDDDDDDDDDAWDDDPRDIDRDDDDDDDD

Sequence (96 aa):
MPNGCDSISVINLTLNSIISANFNQTGCDSVIVFGQTYTLSGTYIDTFTSVGGCDSIVTVNALVNHPSVATINQTACNAFTVNGQTYTASGTYVQI